Protein AF-A0AAJ8BNV3-F1 (afdb_monomer_lite)

pLDDT: mean 70.88, std 10.64, range [40.47, 85.25]

Radius of gyration: 14.49 Å; chains: 1; bounding box: 30×19×47 Å

Secondary structure (DSSP, 8-state):
-HHHHHHHHHHHHHTTTSSSSHHHHHHHHHHHT--TTS--TTHHHHHHHHHHHHHHHHHHHHTT--

Organism: Aspergillus niger (NCBI:txid5061)

Structure (mmCIF, N/CA/C/O backbone):
data_AF-A0AAJ8BNV3-F1
#
_entry.id   AF-A0AAJ8BNV3-F1
#
loop_
_atom_site.group_PDB
_atom_site.id
_atom_site.type_symbol
_atom_site.label_atom_id
_atom_site.label_alt_id
_atom_site.label_comp_id
_atom_site.label_asym_id
_atom_site.label_entity_id
_atom_site.label_seq_id
_atom_site.pdbx_PDB_ins_code
_atom_site.Cartn_x
_atom_site.Cartn_y
_atom_site.Cartn_z
_atom_site.occupancy
_atom_site.B_iso_or_equiv
_atom_site.auth_seq_id
_atom_site.auth_comp_id
_atom_site.auth_asym_id
_atom_site.auth_atom_id
_atom_site.pdbx_PDB_model_num
ATOM 1 N N . MET A 1 1 ? 12.837 10.911 1.629 1.00 60.34 1 MET A N 1
ATOM 2 C CA . MET A 1 1 ? 11.617 11.742 1.495 1.00 60.34 1 MET A CA 1
ATOM 3 C C . MET A 1 1 ? 10.522 11.085 0.656 1.00 60.34 1 MET A C 1
ATOM 5 O O . MET A 1 1 ? 9.394 11.068 1.120 1.00 60.34 1 MET A O 1
ATOM 9 N N . ALA A 1 2 ? 10.821 10.473 -0.499 1.00 74.94 2 ALA A N 1
ATOM 10 C CA . ALA A 1 2 ? 9.803 9.814 -1.337 1.00 74.94 2 ALA A CA 1
ATOM 11 C C . ALA A 1 2 ? 8.943 8.759 -0.600 1.00 74.94 2 ALA A C 1
ATOM 13 O O . ALA A 1 2 ? 7.740 8.700 -0.804 1.00 74.94 2 ALA A O 1
ATOM 14 N N . GLN A 1 3 ? 9.530 7.979 0.317 1.00 75.75 3 GLN A N 1
ATOM 15 C CA . GLN A 1 3 ? 8.807 6.947 1.079 1.00 75.75 3 GLN A CA 1
ATOM 16 C C . GLN A 1 3 ? 7.688 7.522 1.966 1.00 75.75 3 GLN A C 1
ATOM 18 O O . GLN A 1 3 ? 6.593 6.978 1.989 1.00 75.75 3 GLN A O 1
ATOM 23 N N . MET A 1 4 ? 7.931 8.644 2.657 1.00 81.12 4 MET A N 1
ATOM 24 C CA . MET A 1 4 ? 6.911 9.288 3.501 1.00 81.12 4 MET A CA 1
ATOM 25 C C . MET A 1 4 ? 5.768 9.879 2.673 1.00 81.12 4 MET A C 1
ATOM 27 O O . MET A 1 4 ? 4.619 9.799 3.093 1.00 81.12 4 MET A O 1
ATOM 31 N N . LEU A 1 5 ? 6.067 10.420 1.489 1.00 82.75 5 LEU A N 1
ATOM 32 C CA . LEU A 1 5 ? 5.041 10.933 0.575 1.00 82.75 5 LEU A CA 1
ATOM 33 C C . LEU A 1 5 ? 4.130 9.809 0.067 1.00 82.75 5 LEU A C 1
ATOM 35 O O . LEU A 1 5 ? 2.917 9.973 0.043 1.00 82.75 5 LEU A O 1
ATOM 39 N N . MET A 1 6 ? 4.701 8.645 -0.251 1.00 80.44 6 MET A N 1
ATOM 40 C CA . MET A 1 6 ? 3.946 7.465 -0.691 1.00 80.44 6 MET A CA 1
ATOM 41 C C . MET A 1 6 ? 3.009 6.942 0.405 1.00 80.44 6 MET A C 1
ATOM 43 O O . MET A 1 6 ? 1.863 6.600 0.129 1.00 80.44 6 MET A O 1
ATOM 47 N N . VAL A 1 7 ? 3.474 6.920 1.660 1.00 81.81 7 VAL A N 1
ATOM 48 C CA . VAL A 1 7 ? 2.638 6.541 2.812 1.00 81.81 7 VAL A CA 1
ATOM 49 C C . VAL A 1 7 ? 1.503 7.541 3.019 1.00 81.81 7 VAL A C 1
ATOM 51 O O . VAL A 1 7 ? 0.361 7.126 3.187 1.00 81.81 7 VAL A O 1
ATOM 54 N N . LEU A 1 8 ? 1.793 8.844 2.977 1.00 83.94 8 LEU A N 1
ATOM 55 C CA . LEU A 1 8 ? 0.774 9.882 3.136 1.00 83.94 8 LEU A CA 1
ATOM 56 C C . LEU A 1 8 ? -0.301 9.782 2.047 1.00 83.94 8 LEU A C 1
ATOM 58 O O . LEU A 1 8 ? -1.488 9.843 2.348 1.00 83.94 8 LEU A O 1
ATOM 62 N N . GLN A 1 9 ? 0.111 9.563 0.800 1.00 83.81 9 GLN A N 1
ATOM 63 C CA . GLN A 1 9 ? -0.807 9.411 -0.323 1.00 83.81 9 GLN A CA 1
ATOM 64 C C . GLN A 1 9 ? -1.681 8.155 -0.183 1.00 83.81 9 GLN A C 1
ATOM 66 O O . GLN A 1 9 ? -2.877 8.201 -0.455 1.00 83.81 9 GLN A O 1
ATOM 71 N N . ALA A 1 10 ? -1.121 7.049 0.313 1.00 83.06 10 ALA A N 1
ATOM 72 C CA . ALA A 1 10 ? -1.893 5.844 0.597 1.00 83.06 10 ALA A CA 1
ATOM 73 C C . ALA A 1 10 ? -2.936 6.042 1.713 1.00 83.06 10 ALA A C 1
ATOM 75 O O . ALA A 1 10 ? -4.042 5.514 1.618 1.00 83.06 10 ALA A O 1
ATOM 76 N N . VAL A 1 11 ? -2.613 6.823 2.750 1.00 82.69 11 VAL A N 1
ATOM 77 C CA . VAL A 1 11 ? -3.575 7.199 3.803 1.00 82.69 11 VAL A CA 1
ATOM 78 C C . VAL A 1 11 ? -4.676 8.094 3.235 1.00 82.69 11 VAL A C 1
ATOM 80 O O . VAL A 1 11 ? -5.851 7.842 3.485 1.00 82.69 11 VAL A O 1
ATOM 83 N N . GLN A 1 12 ? -4.318 9.074 2.404 1.00 85.25 12 GLN A N 1
ATOM 84 C CA . GLN A 1 12 ? -5.281 9.965 1.752 1.00 85.25 12 GLN A CA 1
ATOM 85 C C . GLN A 1 12 ? -6.235 9.240 0.797 1.00 85.25 12 GLN A C 1
ATOM 87 O O . GLN A 1 12 ? -7.357 9.697 0.621 1.00 85.25 12 GLN A O 1
ATOM 92 N N . PHE A 1 13 ? -5.832 8.117 0.198 1.00 79.25 13 PHE A N 1
ATOM 93 C CA . PHE A 1 13 ? -6.746 7.277 -0.582 1.00 79.25 13 PHE A CA 1
ATOM 94 C C . PHE A 1 13 ? -7.677 6.434 0.300 1.00 79.25 13 PHE A C 1
ATOM 96 O O . PHE A 1 13 ? -8.796 6.118 -0.101 1.00 79.25 13 PHE A O 1
ATOM 103 N N . ALA A 1 14 ? -7.257 6.076 1.511 1.00 79.69 14 ALA A N 1
ATOM 104 C CA . ALA A 1 14 ? -8.097 5.305 2.423 1.00 79.69 14 ALA A CA 1
ATOM 105 C C . ALA A 1 14 ? -9.156 6.166 3.132 1.00 79.69 14 ALA A C 1
ATOM 107 O O . ALA A 1 14 ? -10.271 5.697 3.340 1.00 79.69 14 ALA A O 1
ATOM 108 N N . GLU A 1 15 ? -8.848 7.423 3.472 1.00 74.94 15 GLU A N 1
ATOM 109 C CA . GLU A 1 15 ? -9.777 8.321 4.184 1.00 74.94 15 GLU A CA 1
ATOM 110 C C . GLU A 1 15 ? -11.147 8.529 3.504 1.00 74.94 15 GLU A C 1
ATOM 112 O O . GLU A 1 15 ? -12.163 8.400 4.187 1.00 74.94 15 GLU A O 1
ATOM 117 N N . PRO A 1 16 ? -11.241 8.799 2.187 1.00 77.38 16 PRO A N 1
ATOM 118 C CA . PRO A 1 16 ? -12.523 8.908 1.491 1.00 77.38 16 PRO A CA 1
ATOM 119 C C . PRO A 1 16 ? -13.145 7.541 1.153 1.00 77.38 16 PRO A C 1
ATOM 121 O O . PRO A 1 16 ? -14.162 7.492 0.464 1.00 77.38 16 PRO A O 1
ATOM 124 N N . GLY A 1 17 ? -12.530 6.430 1.577 1.00 75.88 17 GLY A N 1
ATOM 125 C CA . GLY A 1 17 ? -12.953 5.074 1.230 1.00 75.88 17 GLY A CA 1
ATOM 126 C C . GLY A 1 17 ? -12.642 4.663 -0.214 1.00 75.88 17 GLY A C 1
ATOM 127 O O . GLY A 1 17 ? -13.219 3.690 -0.693 1.00 75.88 17 GLY A O 1
ATOM 128 N N . GLN A 1 18 ? -11.748 5.374 -0.922 1.00 75.88 18 GLN A N 1
ATOM 129 C CA . GLN A 1 18 ? -11.331 4.975 -2.278 1.00 75.88 18 GLN A CA 1
ATOM 130 C C . GLN A 1 18 ? -10.580 3.638 -2.275 1.00 75.88 18 GLN A C 1
ATOM 132 O O . GLN A 1 18 ? -10.644 2.904 -3.258 1.00 75.88 18 GLN A O 1
ATOM 137 N N . VAL A 1 19 ? -9.904 3.307 -1.173 1.00 77.25 19 VAL A N 1
ATOM 138 C CA . VAL A 1 19 ? -9.359 1.970 -0.906 1.00 77.25 19 VAL A CA 1
ATOM 139 C C . VAL A 1 19 ? -9.776 1.492 0.480 1.00 77.25 19 VAL A C 1
ATOM 141 O O . VAL A 1 19 ? -9.904 2.286 1.411 1.00 77.25 19 VAL A O 1
ATOM 144 N N . THR A 1 20 ? -9.977 0.181 0.627 1.00 78.62 20 THR A N 1
ATOM 145 C CA . THR A 1 20 ? -10.412 -0.440 1.889 1.00 78.62 20 THR A CA 1
ATOM 146 C C . THR A 1 20 ? -9.352 -0.326 2.981 1.00 78.62 20 THR A C 1
ATOM 148 O O . THR A 1 20 ? -9.685 -0.112 4.146 1.00 78.62 20 THR A O 1
ATOM 151 N N . HIS A 1 21 ? -8.074 -0.442 2.619 1.00 78.75 21 HIS A N 1
ATOM 152 C CA . HIS A 1 21 ? -6.966 -0.258 3.542 1.00 78.75 21 HIS A CA 1
ATOM 153 C C . HIS A 1 21 ? -5.814 0.503 2.858 1.00 78.75 21 HIS A C 1
ATOM 155 O O . HIS A 1 21 ? -5.492 0.213 1.706 1.00 78.75 21 HIS A O 1
ATOM 161 N N . PRO A 1 22 ? -5.087 1.401 3.559 1.00 73.88 22 PRO A N 1
ATOM 162 C CA . PRO A 1 22 ? -3.905 2.079 3.003 1.00 73.88 22 PRO A CA 1
ATOM 163 C C . PRO A 1 22 ? -2.834 1.117 2.461 1.00 73.88 22 PRO A C 1
ATOM 165 O O . PRO A 1 22 ? -2.016 1.470 1.619 1.00 73.88 22 PRO A O 1
ATOM 168 N N . ALA A 1 23 ? -2.825 -0.122 2.958 1.00 79.50 23 ALA A N 1
ATOM 169 C CA . ALA A 1 23 ? -1.899 -1.156 2.504 1.00 79.50 23 ALA A CA 1
ATOM 170 C C . ALA A 1 23 ? -2.184 -1.603 1.064 1.00 79.50 23 ALA A C 1
ATOM 172 O O . ALA A 1 23 ? -1.237 -1.925 0.353 1.00 79.50 23 ALA A O 1
ATOM 173 N N . ASP A 1 24 ? -3.445 -1.568 0.635 1.00 81.31 24 ASP A N 1
ATOM 174 C CA . ASP A 1 24 ? -3.848 -1.974 -0.711 1.00 81.31 24 ASP A CA 1
ATOM 175 C C . ASP A 1 24 ? -3.334 -0.954 -1.738 1.00 81.31 24 ASP A C 1
ATOM 177 O O . ASP A 1 24 ? -2.707 -1.325 -2.728 1.00 81.31 24 ASP A O 1
ATOM 181 N N . ALA A 1 25 ? -3.463 0.345 -1.435 1.00 83.19 25 ALA A N 1
ATOM 182 C CA . ALA A 1 25 ? -2.877 1.416 -2.245 1.00 83.19 25 ALA A CA 1
ATOM 183 C C . ALA A 1 25 ? -1.341 1.326 -2.320 1.00 83.19 25 ALA A C 1
ATOM 185 O O . ALA A 1 25 ? -0.743 1.575 -3.368 1.00 83.19 25 ALA A O 1
ATOM 186 N N . LEU A 1 26 ? -0.682 0.955 -1.216 1.00 82.44 26 LEU A N 1
ATOM 187 C CA . LEU A 1 26 ? 0.769 0.754 -1.193 1.00 82.44 26 LEU A CA 1
ATOM 188 C C . LEU A 1 26 ? 1.209 -0.458 -2.026 1.00 82.44 26 LEU A C 1
ATOM 190 O O . LEU A 1 26 ? 2.258 -0.394 -2.672 1.00 82.44 26 LEU A O 1
ATOM 194 N N . ASP A 1 27 ? 0.434 -1.544 -2.025 1.00 81.31 27 ASP A N 1
ATOM 195 C CA . ASP A 1 27 ? 0.702 -2.731 -2.840 1.00 81.31 27 ASP A CA 1
ATOM 196 C C . ASP A 1 27 ? 0.496 -2.433 -4.341 1.00 81.31 27 ASP A C 1
ATOM 198 O O . ASP A 1 27 ? 1.356 -2.792 -5.148 1.00 81.31 27 ASP A O 1
ATOM 202 N N . GLU A 1 28 ? -0.533 -1.665 -4.713 1.00 82.88 28 GLU A N 1
ATOM 203 C CA . GLU A 1 28 ? -0.752 -1.196 -6.092 1.00 82.88 28 GLU A CA 1
ATOM 204 C C . GLU A 1 28 ? 0.386 -0.278 -6.580 1.00 82.88 28 GLU A C 1
ATOM 206 O O . GLU A 1 28 ? 0.916 -0.436 -7.685 1.00 82.88 28 GLU A O 1
ATOM 211 N N . MET A 1 29 ? 0.824 0.668 -5.741 1.00 82.69 29 MET A N 1
ATOM 212 C CA . MET A 1 29 ? 1.994 1.501 -6.035 1.00 82.69 29 MET A CA 1
ATOM 213 C C . MET A 1 29 ? 3.253 0.648 -6.198 1.00 82.69 29 MET A C 1
ATOM 215 O O . MET A 1 29 ? 4.024 0.855 -7.135 1.00 82.69 29 MET A O 1
ATOM 219 N N . ARG A 1 30 ? 3.462 -0.334 -5.316 1.00 77.50 30 ARG A N 1
ATOM 220 C CA . ARG A 1 30 ? 4.598 -1.253 -5.417 1.00 77.50 30 ARG A CA 1
ATOM 221 C C . ARG A 1 30 ? 4.593 -1.989 -6.754 1.00 77.50 30 ARG A C 1
ATOM 223 O O . ARG A 1 30 ? 5.649 -2.076 -7.369 1.00 77.50 30 ARG A O 1
ATOM 230 N N . GLU A 1 31 ? 3.450 -2.502 -7.198 1.00 78.25 31 GLU A N 1
ATOM 231 C CA . GLU A 1 31 ? 3.320 -3.214 -8.478 1.00 78.25 31 GLU A CA 1
ATOM 232 C C . GLU A 1 31 ? 3.639 -2.329 -9.682 1.00 78.25 31 GLU A C 1
ATOM 234 O O . GLU A 1 31 ? 4.369 -2.752 -10.576 1.00 78.25 31 GLU A O 1
ATOM 239 N N . ARG A 1 32 ? 3.197 -1.069 -9.675 1.00 77.12 32 ARG A N 1
ATOM 240 C CA . ARG A 1 32 ? 3.484 -0.115 -10.763 1.00 77.12 32 ARG A CA 1
ATOM 241 C C . ARG A 1 32 ? 4.960 0.252 -10.892 1.00 77.12 32 ARG A C 1
ATOM 243 O O . ARG A 1 32 ? 5.425 0.562 -11.985 1.00 77.12 32 ARG A O 1
ATOM 250 N N . PHE A 1 33 ? 5.694 0.232 -9.785 1.00 70.50 33 PHE A N 1
ATOM 251 C CA . PHE A 1 33 ? 7.110 0.600 -9.735 1.00 70.50 33 PHE A CA 1
ATOM 252 C C . PHE A 1 33 ? 8.042 -0.613 -9.553 1.00 70.50 33 PHE A C 1
ATOM 254 O O . PHE A 1 33 ? 9.252 -0.448 -9.356 1.00 70.50 33 PHE A O 1
ATOM 261 N N . LEU A 1 34 ? 7.504 -1.834 -9.612 1.00 66.56 34 LEU A N 1
ATOM 262 C CA . LEU A 1 34 ? 8.265 -3.076 -9.521 1.00 66.56 34 LEU A CA 1
ATOM 263 C C . LEU A 1 34 ? 9.025 -3.301 -10.834 1.00 66.56 34 LEU A C 1
ATOM 265 O O . LEU A 1 34 ? 8.522 -3.882 -11.790 1.00 6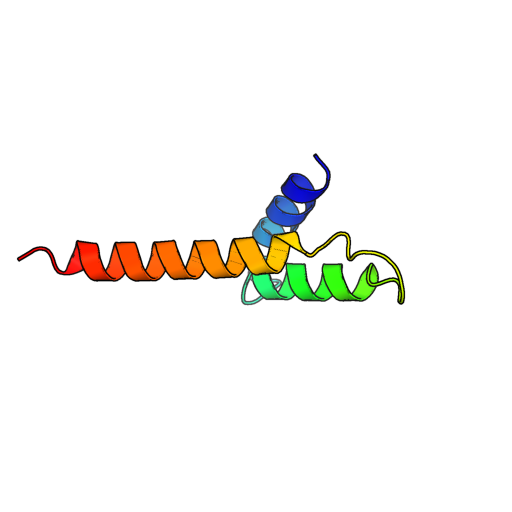6.56 34 LEU A O 1
ATOM 269 N N . MET A 1 35 ? 10.274 -2.840 -10.876 1.00 64.62 35 MET A N 1
ATOM 270 C CA . MET A 1 35 ? 11.213 -3.207 -11.934 1.00 64.62 35 MET A CA 1
ATOM 271 C C . MET A 1 35 ? 11.895 -4.530 -11.571 1.00 64.62 35 MET A C 1
ATOM 273 O O . MET A 1 35 ? 12.563 -4.632 -10.536 1.00 64.62 35 MET A O 1
ATOM 277 N N . PHE A 1 36 ? 11.735 -5.550 -12.419 1.00 59.50 36 PHE A N 1
ATOM 278 C CA . PHE A 1 36 ? 12.409 -6.840 -12.257 1.00 59.50 36 PHE A CA 1
ATOM 279 C C . PHE A 1 36 ? 13.935 -6.652 -12.223 1.00 59.50 36 PHE A C 1
ATOM 281 O O . PHE A 1 36 ? 14.510 -5.998 -13.089 1.00 59.50 36 PHE A O 1
ATOM 288 N N . GLY A 1 37 ? 14.594 -7.230 -11.214 1.00 61.34 37 GLY A N 1
ATOM 289 C CA . GLY A 1 37 ? 16.057 -7.214 -11.078 1.00 61.34 37 GLY A CA 1
ATOM 290 C C . GLY A 1 37 ? 16.650 -6.036 -10.294 1.00 61.34 37 GLY A C 1
ATOM 291 O O . GLY A 1 37 ? 17.857 -6.023 -10.063 1.00 61.34 37 GLY A O 1
ATOM 292 N N . VAL A 1 38 ? 15.841 -5.080 -9.823 1.00 62.31 38 VAL A N 1
ATOM 293 C CA . VAL A 1 38 ? 16.315 -3.974 -8.970 1.00 62.31 38 VAL A CA 1
ATOM 294 C C . VAL A 1 38 ? 16.023 -4.279 -7.500 1.00 62.31 38 VAL A C 1
ATOM 296 O O . VAL A 1 38 ? 14.949 -4.777 -7.162 1.00 62.31 38 VAL A O 1
ATOM 299 N N . ARG A 1 39 ? 16.968 -3.967 -6.596 1.00 60.22 39 ARG A N 1
ATOM 300 C CA . ARG A 1 39 ? 16.748 -4.044 -5.140 1.00 60.22 39 ARG A CA 1
ATOM 301 C C . ARG A 1 39 ? 15.524 -3.186 -4.806 1.00 60.22 39 ARG A C 1
ATOM 303 O O . ARG A 1 39 ? 15.589 -1.965 -4.915 1.00 60.22 39 ARG A O 1
ATOM 310 N N . ALA A 1 40 ? 14.405 -3.839 -4.481 1.00 61.94 40 ALA A N 1
ATOM 311 C CA . ALA A 1 40 ? 13.085 -3.228 -4.578 1.00 61.94 40 ALA A CA 1
ATOM 312 C C . ALA A 1 40 ? 13.003 -1.913 -3.776 1.00 61.94 40 ALA A C 1
ATOM 314 O O . ALA A 1 40 ? 13.195 -1.942 -2.552 1.00 61.94 40 ALA A O 1
ATOM 315 N N . PRO A 1 41 ? 12.649 -0.776 -4.410 1.00 62.97 41 PRO A N 1
ATOM 316 C CA . PRO A 1 41 ? 12.525 0.517 -3.729 1.00 62.97 41 PRO A CA 1
ATOM 317 C C . PRO A 1 41 ? 11.429 0.533 -2.648 1.00 62.97 41 PRO A C 1
ATOM 319 O O . PRO A 1 41 ? 11.302 1.510 -1.915 1.00 62.97 41 PRO A O 1
ATOM 322 N N . PHE A 1 42 ? 10.688 -0.572 -2.514 1.00 68.62 42 PHE A N 1
ATOM 323 C CA . PHE A 1 42 ? 9.563 -0.816 -1.617 1.00 68.62 42 PHE A CA 1
ATOM 324 C C . PHE A 1 42 ? 9.824 -1.827 -0.499 1.00 68.62 42 PHE A C 1
ATOM 326 O O . PHE A 1 42 ? 8.897 -2.157 0.235 1.00 68.62 42 PHE A O 1
ATOM 333 N N . GLY A 1 43 ? 11.058 -2.310 -0.308 1.00 71.25 43 GLY A N 1
ATOM 334 C CA . GLY A 1 43 ? 11.363 -3.259 0.780 1.00 71.25 43 GLY A CA 1
ATOM 335 C C . GLY A 1 43 ? 11.000 -2.750 2.190 1.00 71.25 43 GLY A C 1
ATOM 336 O O . GLY A 1 43 ? 10.897 -3.527 3.136 1.00 71.25 43 GLY A O 1
ATOM 337 N N . TRP A 1 44 ? 10.771 -1.442 2.335 1.00 75.31 44 TRP A N 1
ATOM 338 C CA . TRP A 1 44 ? 10.290 -0.796 3.554 1.00 75.31 44 TRP A CA 1
ATOM 339 C C . TRP A 1 44 ? 8.793 -1.014 3.833 1.00 75.31 44 TRP A C 1
ATOM 341 O O . TRP A 1 44 ? 8.415 -0.969 5.002 1.00 75.31 44 TRP A O 1
ATOM 351 N N . ILE A 1 45 ? 7.950 -1.294 2.826 1.00 76.19 45 ILE A N 1
ATOM 352 C CA . ILE A 1 45 ? 6.511 -1.559 3.033 1.00 76.19 45 ILE A CA 1
ATOM 353 C C . ILE A 1 45 ? 6.328 -2.777 3.943 1.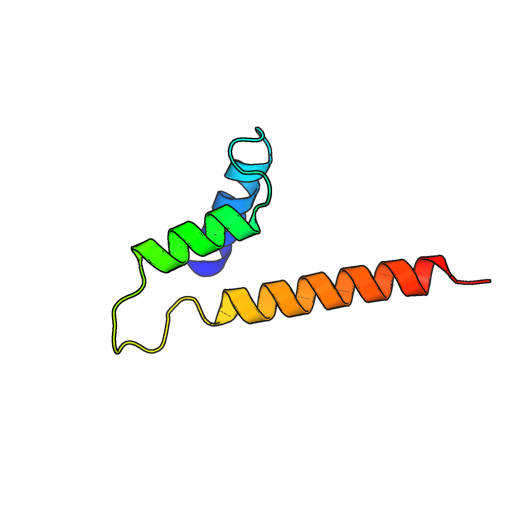00 76.19 45 ILE A C 1
ATOM 355 O O . ILE A 1 45 ? 5.547 -2.730 4.892 1.00 76.1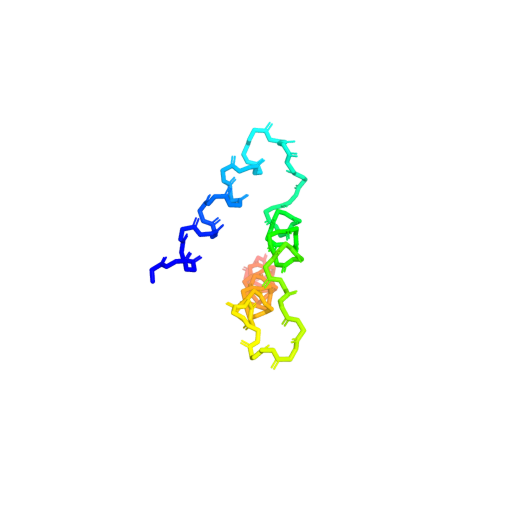9 45 ILE A O 1
ATOM 359 N N . THR A 1 46 ? 7.077 -3.856 3.698 1.00 72.44 46 THR A N 1
ATOM 360 C CA . THR A 1 46 ? 6.997 -5.083 4.505 1.00 72.44 46 THR A CA 1
ATOM 361 C C . THR A 1 46 ? 7.327 -4.808 5.972 1.00 72.44 46 THR A C 1
ATOM 363 O O . THR A 1 46 ? 6.594 -5.243 6.856 1.00 72.44 46 THR A O 1
ATOM 366 N N . ARG A 1 47 ? 8.356 -3.989 6.235 1.00 75.06 47 ARG A N 1
ATOM 367 C CA . ARG A 1 47 ? 8.718 -3.559 7.597 1.00 75.06 47 ARG A CA 1
ATOM 368 C C . ARG A 1 47 ? 7.627 -2.711 8.248 1.00 75.06 47 ARG A C 1
ATOM 370 O O . ARG A 1 47 ? 7.384 -2.839 9.441 1.00 75.06 47 ARG A O 1
ATOM 377 N N . LEU A 1 48 ? 6.951 -1.862 7.474 1.00 74.50 48 LEU A N 1
ATOM 378 C CA . LEU A 1 48 ? 5.822 -1.058 7.948 1.00 74.50 48 LEU A CA 1
ATOM 379 C C . LEU A 1 48 ? 4.629 -1.937 8.343 1.00 74.50 48 LEU A C 1
ATOM 381 O O . LEU A 1 48 ? 4.006 -1.699 9.376 1.00 74.50 48 LEU A O 1
ATOM 385 N N . ARG A 1 49 ? 4.359 -3.004 7.584 1.00 73.19 49 ARG A N 1
ATOM 386 C CA . ARG A 1 49 ? 3.327 -3.996 7.920 1.00 73.19 49 ARG A CA 1
ATOM 387 C C . ARG A 1 49 ? 3.679 -4.780 9.186 1.00 73.19 49 ARG A C 1
ATOM 389 O O . ARG A 1 49 ? 2.816 -4.982 10.037 1.00 73.19 49 ARG A O 1
ATOM 396 N N . GLU A 1 50 ? 4.932 -5.205 9.331 1.00 73.38 50 GLU A N 1
ATOM 397 C CA . GLU A 1 50 ? 5.427 -5.850 10.556 1.00 73.38 50 GLU A CA 1
ATOM 398 C C . GLU A 1 50 ? 5.317 -4.919 11.768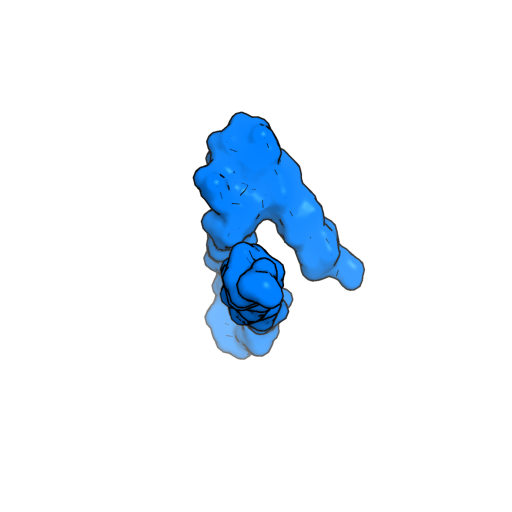 1.00 73.38 50 GLU A C 1
ATOM 400 O O . GLU A 1 50 ? 4.874 -5.339 12.837 1.00 73.38 50 GLU A O 1
ATOM 405 N N . TYR A 1 51 ? 5.650 -3.640 11.589 1.00 69.81 51 TYR A N 1
ATOM 406 C CA . TYR A 1 51 ? 5.521 -2.629 12.631 1.00 69.81 51 TYR A CA 1
ATOM 407 C C . TYR A 1 51 ? 4.056 -2.380 13.019 1.00 69.81 51 TYR A C 1
ATOM 409 O O . TYR A 1 51 ? 3.737 -2.375 14.206 1.00 69.81 51 TYR A O 1
ATOM 417 N N . GLY A 1 52 ? 3.150 -2.269 12.042 1.00 65.06 52 GLY A N 1
ATOM 418 C CA . GLY A 1 52 ? 1.709 -2.146 12.283 1.00 65.06 52 GLY A CA 1
ATOM 419 C C . GLY A 1 52 ? 1.137 -3.339 13.052 1.00 65.06 52 GLY A C 1
ATOM 420 O O . GLY A 1 52 ? 0.423 -3.150 14.035 1.00 65.06 52 GLY A O 1
ATOM 421 N N . LYS A 1 53 ? 1.531 -4.568 12.687 1.00 68.00 53 LYS A N 1
ATOM 422 C CA . LYS A 1 53 ? 1.179 -5.778 13.450 1.00 68.00 53 LYS A CA 1
ATOM 423 C C . LYS A 1 53 ? 1.713 -5.721 14.880 1.00 68.00 53 LYS A C 1
ATOM 425 O O . LYS A 1 53 ? 0.982 -6.032 15.810 1.00 68.00 53 LYS A O 1
ATOM 430 N N . LYS A 1 54 ? 2.966 -5.295 15.076 1.00 62.47 54 LYS A N 1
ATOM 431 C CA . LYS A 1 54 ? 3.566 -5.163 16.412 1.00 62.47 54 LYS A CA 1
ATOM 432 C C . LYS A 1 54 ? 2.824 -4.139 17.276 1.00 62.47 54 LYS A C 1
ATOM 434 O O . LYS A 1 54 ? 2.615 -4.407 18.456 1.00 62.47 54 LYS A O 1
ATOM 439 N N . ILE A 1 55 ? 2.412 -3.006 16.703 1.00 61.38 55 ILE A N 1
ATOM 440 C CA . ILE A 1 55 ? 1.583 -2.013 17.398 1.00 61.38 55 ILE A CA 1
ATOM 441 C C . ILE A 1 55 ? 0.235 -2.624 17.765 1.00 61.38 55 ILE A C 1
ATOM 443 O O . ILE A 1 55 ? -0.125 -2.577 18.931 1.00 61.38 55 ILE A O 1
ATOM 447 N N . GLN A 1 56 ? -0.468 -3.251 16.818 1.00 59.09 56 GLN A N 1
ATOM 448 C CA . GLN A 1 56 ? -1.763 -3.881 17.081 1.00 59.09 56 GLN A CA 1
ATOM 449 C C . GLN A 1 56 ? -1.661 -4.917 18.206 1.00 59.09 56 GLN A C 1
ATOM 451 O O . GLN A 1 56 ? -2.416 -4.847 19.170 1.00 59.09 56 GLN A O 1
ATOM 456 N N . THR A 1 57 ? -0.671 -5.810 18.146 1.00 60.16 57 THR A N 1
ATOM 457 C CA . THR A 1 57 ? -0.409 -6.793 19.202 1.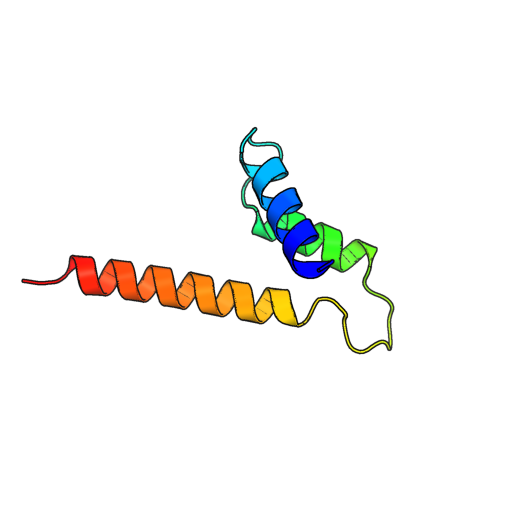00 60.16 57 THR A CA 1
ATOM 458 C C . THR A 1 57 ? -0.085 -6.120 20.538 1.00 60.16 57 THR A C 1
ATOM 460 O O . THR A 1 57 ? -0.602 -6.541 21.568 1.00 60.16 57 THR A O 1
ATOM 463 N N . SER A 1 58 ? 0.721 -5.054 20.549 1.00 58.12 58 SER A N 1
ATOM 464 C CA . SER A 1 58 ? 1.032 -4.307 21.774 1.00 58.12 58 SER A CA 1
ATOM 465 C C . SER A 1 58 ? -0.194 -3.598 22.353 1.00 58.12 58 SER A C 1
ATOM 467 O O . SER A 1 58 ? -0.365 -3.605 23.565 1.00 58.12 58 SER A O 1
ATOM 469 N N . THR A 1 59 ? -1.053 -3.006 21.523 1.00 55.47 59 THR A N 1
ATOM 470 C CA . THR A 1 59 ? -2.293 -2.339 21.947 1.00 55.47 59 THR A CA 1
ATOM 471 C C . THR A 1 59 ? -3.319 -3.352 22.450 1.00 55.47 59 THR A C 1
ATOM 473 O O . THR A 1 59 ? -3.996 -3.085 23.437 1.00 55.47 59 THR A O 1
ATOM 476 N N . THR A 1 60 ? -3.392 -4.543 21.848 1.00 58.84 60 THR A N 1
ATOM 477 C CA . THR A 1 60 ? -4.224 -5.639 22.357 1.00 58.84 60 THR A CA 1
ATOM 478 C C . THR A 1 60 ? -3.698 -6.164 23.694 1.00 58.84 60 THR A C 1
ATOM 480 O O . THR A 1 60 ? -4.489 -6.301 24.614 1.00 58.84 60 THR A O 1
ATOM 483 N N . ILE A 1 61 ? -2.387 -6.386 23.857 1.00 54.97 61 ILE A N 1
ATOM 484 C CA . ILE A 1 61 ? -1.798 -6.836 25.136 1.00 54.97 61 ILE A CA 1
ATOM 485 C C . ILE A 1 61 ? -1.950 -5.769 26.232 1.00 54.97 61 ILE A C 1
ATOM 487 O O . ILE A 1 61 ? -2.273 -6.098 27.367 1.00 54.97 61 ILE A O 1
ATOM 491 N N . MET A 1 62 ? -1.762 -4.490 25.900 1.00 53.16 62 MET A N 1
ATOM 492 C CA . MET A 1 62 ? -1.902 -3.375 26.846 1.00 53.16 62 MET A CA 1
ATOM 493 C C . MET A 1 62 ? -3.370 -3.100 27.225 1.00 53.16 62 MET A C 1
ATOM 495 O O . MET A 1 62 ? -3.634 -2.580 28.302 1.00 53.16 62 MET A O 1
ATOM 499 N N . GLY A 1 63 ? -4.329 -3.500 26.381 1.00 48.53 63 GLY A N 1
ATOM 500 C CA . GLY A 1 63 ? -5.758 -3.538 26.716 1.00 48.53 63 GLY A CA 1
ATOM 501 C C . GLY A 1 63 ? -6.153 -4.681 27.665 1.00 48.53 63 GLY A C 1
ATOM 502 O O . GLY A 1 63 ? -7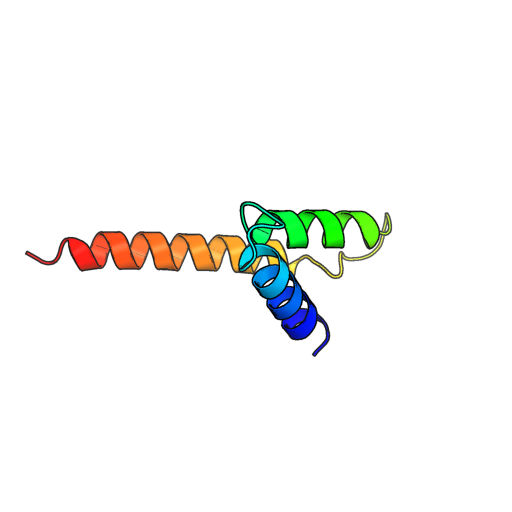.255 -4.656 28.201 1.00 48.53 63 GLY A O 1
ATOM 503 N N . TYR A 1 64 ? -5.255 -5.645 27.903 1.00 48.59 64 TYR A N 1
ATOM 504 C CA . TYR A 1 64 ? -5.365 -6.693 28.929 1.00 48.59 64 TYR A CA 1
ATOM 505 C C . TYR A 1 64 ? -4.480 -6.392 30.153 1.00 48.59 64 TYR A C 1
ATOM 507 O O . TYR A 1 64 ? -3.906 -7.303 30.752 1.00 48.59 64 TYR A O 1
ATOM 515 N N . ILE A 1 65 ? -4.334 -5.121 30.539 1.00 50.75 65 ILE A N 1
ATOM 516 C CA . ILE A 1 65 ? -3.790 -4.794 31.862 1.00 50.75 65 ILE A CA 1
ATOM 517 C C . ILE A 1 65 ? -4.940 -4.925 32.864 1.00 50.75 65 ILE A C 1
ATOM 519 O O . ILE A 1 65 ? -5.841 -4.092 32.905 1.00 50.75 65 ILE A O 1
ATOM 523 N N . ASN A 1 66 ? -4.904 -6.043 33.587 1.00 40.47 66 ASN A N 1
ATOM 524 C CA . ASN A 1 66 ? -5.712 -6.353 34.765 1.00 40.47 66 ASN A CA 1
ATOM 525 C C . ASN A 1 66 ? -5.309 -5.451 35.940 1.00 40.47 66 ASN A C 1
ATOM 527 O O . ASN A 1 66 ? -4.082 -5.236 36.095 1.00 40.47 66 ASN A O 1
#

Foldseek 3Di:
DVVVVLLVVLVVCPVVPVDVHSLVSLVVVQVVQDDPPDPRPSPVSVVVVVVVVVVVVVVVVVVPPD

Sequence (66 aa):
MAQMLMVLQAVQFAEPGQVTHPADALDEMRERFLMFGVRAPFGWITRLREYGKKIQTSTTIMGYIN